Protein AF-A0ABD5LU68-F1 (afdb_monomer_lite)

Radius of gyration: 15.81 Å; chains: 1; bounding box: 40×28×43 Å

Secondary structure (DSSP, 8-state):
-----SSSSS-EEEEEEEE-S---S--EE-B--PBPTTS-TTEEEP---TTTTTTEEEEEEESSS--TTSB--BSPPTTT-EEP-SSB-STTSSEEEEEEEEEEEE-SSSPPPTT--SPPP-

Organism: Proteus mirabilis (NCBI:txid584)

InterPro domains:
  IPR036937 Fimbrial-type adhesion domain superfamily [G3DSA:2.60.40.1090] (1-115)

Foldseek 3Di:
D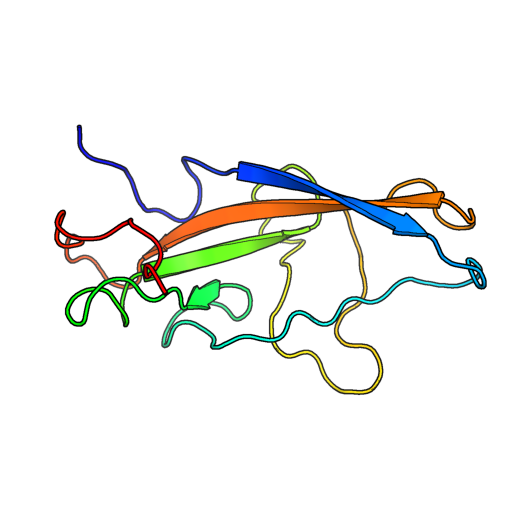DDDQALAPPKDKDKAKAFDPPLDDFAFDAAEADAQPPDPQQWHQADDDPQCSNWKTKFKFWADHSDPVGGPGHDADPPGRGTRPHQWPPRSDRIIITMMMIGIHTDDDDDDDPPDPDHDDD

Structure (mmCIF, N/CA/C/O backbone):
data_AF-A0ABD5LU68-F1
#
_entry.id   AF-A0ABD5LU68-F1
#
loop_
_atom_site.group_PDB
_atom_site.id
_atom_site.type_symbol
_atom_site.label_atom_id
_atom_site.label_alt_id
_atom_site.label_comp_id
_atom_site.label_asym_id
_atom_site.label_entity_id
_atom_site.label_seq_id
_atom_site.pdbx_PDB_ins_code
_atom_site.Cartn_x
_atom_site.Cartn_y
_atom_site.Cartn_z
_atom_site.occupancy
_atom_site.B_iso_or_equiv
_atom_site.auth_seq_id
_atom_site.auth_comp_id
_atom_site.auth_asym_id
_atom_site.auth_atom_id
_atom_site.pdbx_PDB_model_num
ATOM 1 N N . MET A 1 1 ? 21.129 10.012 -11.861 1.00 45.31 1 MET A N 1
ATOM 2 C CA . MET A 1 1 ? 20.674 9.236 -10.687 1.00 45.31 1 MET A CA 1
ATOM 3 C C . MET A 1 1 ? 19.737 8.156 -11.188 1.00 45.31 1 MET A C 1
ATOM 5 O O . MET A 1 1 ? 18.755 8.496 -11.832 1.00 45.31 1 MET A O 1
ATOM 9 N N . THR A 1 2 ? 20.059 6.887 -10.954 1.00 53.97 2 THR A N 1
ATOM 10 C CA . THR A 1 2 ? 19.177 5.762 -11.293 1.00 53.97 2 THR A CA 1
ATOM 11 C C . THR A 1 2 ? 18.310 5.473 -10.075 1.00 53.97 2 THR A C 1
ATOM 13 O O . THR A 1 2 ? 18.837 5.108 -9.027 1.00 53.97 2 THR A O 1
ATOM 16 N N . TYR A 1 3 ? 16.999 5.687 -10.180 1.00 64.38 3 TYR A N 1
ATOM 17 C CA . TYR A 1 3 ? 16.066 5.317 -9.117 1.00 64.38 3 TYR A CA 1
ATOM 18 C C . TYR A 1 3 ? 15.827 3.809 -9.178 1.00 64.38 3 TYR A C 1
ATOM 20 O O . TYR A 1 3 ? 15.400 3.286 -10.207 1.00 64.38 3 TYR A O 1
ATOM 28 N N . LYS A 1 4 ? 16.122 3.100 -8.086 1.00 74.56 4 LYS A N 1
ATOM 29 C CA . LYS A 1 4 ? 15.813 1.674 -7.976 1.00 74.56 4 LYS A CA 1
ATOM 30 C C . LYS A 1 4 ? 14.309 1.532 -7.728 1.00 74.56 4 LYS A C 1
ATOM 32 O O . LYS A 1 4 ? 13.790 2.075 -6.761 1.00 74.56 4 LYS A O 1
ATOM 37 N N . VAL A 1 5 ? 13.612 0.836 -8.623 1.00 82.12 5 VAL A N 1
ATOM 38 C CA . VAL A 1 5 ? 12.182 0.524 -8.488 1.00 82.12 5 VAL A CA 1
ATOM 39 C C . VAL A 1 5 ? 12.072 -0.980 -8.291 1.00 82.12 5 VAL A C 1
ATOM 41 O O . VAL A 1 5 ? 12.088 -1.739 -9.256 1.00 82.12 5 VAL A O 1
ATOM 44 N N . ASP A 1 6 ? 12.064 -1.406 -7.031 1.00 81.88 6 ASP A N 1
ATOM 45 C CA . ASP A 1 6 ? 12.122 -2.815 -6.620 1.00 81.88 6 ASP A CA 1
ATOM 46 C C . ASP A 1 6 ? 11.014 -3.213 -5.637 1.00 81.88 6 ASP A C 1
ATOM 48 O O . ASP A 1 6 ? 10.992 -4.346 -5.168 1.00 81.88 6 ASP A O 1
ATOM 52 N N . GLY A 1 7 ? 10.099 -2.295 -5.311 1.00 82.12 7 GLY A N 1
ATOM 53 C CA . GLY A 1 7 ? 9.052 -2.544 -4.326 1.00 82.12 7 GLY A CA 1
ATOM 54 C C . GLY A 1 7 ? 9.538 -2.557 -2.874 1.00 82.12 7 GLY A C 1
ATOM 55 O O . GLY A 1 7 ? 8.753 -2.916 -2.002 1.00 82.12 7 GLY A O 1
ATOM 56 N N . GLN A 1 8 ? 10.789 -2.170 -2.595 1.00 83.31 8 GLN A N 1
ATOM 57 C CA . GLN A 1 8 ? 11.348 -2.140 -1.236 1.00 83.31 8 GLN A CA 1
ATOM 58 C C . GLN A 1 8 ? 11.976 -0.790 -0.875 1.00 83.31 8 GLN A C 1
ATOM 60 O O . GLN A 1 8 ? 11.862 -0.325 0.258 1.00 83.31 8 GLN A O 1
ATOM 65 N N . THR A 1 9 ? 12.634 -0.142 -1.833 1.00 86.94 9 THR A N 1
ATOM 66 C CA . THR A 1 9 ? 13.370 1.109 -1.617 1.00 86.94 9 THR A CA 1
ATOM 67 C C . THR A 1 9 ? 12.545 2.343 -1.983 1.00 86.94 9 THR A C 1
ATOM 69 O O . THR A 1 9 ? 11.600 2.273 -2.762 1.00 86.94 9 THR A O 1
ATOM 72 N N . SER A 1 10 ? 12.893 3.498 -1.401 1.00 89.75 10 SER A N 1
ATOM 73 C CA . SER A 1 10 ? 12.186 4.774 -1.627 1.00 89.75 10 SER A CA 1
ATOM 74 C C . SER A 1 10 ? 10.716 4.772 -1.184 1.00 89.75 10 SER A C 1
ATOM 76 O O . SER A 1 10 ? 9.878 5.461 -1.766 1.00 89.75 10 SER A O 1
ATOM 78 N N . ALA A 1 11 ? 10.410 4.011 -0.133 1.00 94.19 11 ALA A N 1
ATOM 79 C CA . ALA A 1 11 ? 9.095 3.998 0.483 1.00 94.19 11 ALA A CA 1
ATOM 80 C C . ALA A 1 11 ? 8.755 5.353 1.131 1.00 94.19 11 ALA A C 1
ATOM 82 O O . ALA A 1 11 ? 9.603 6.003 1.745 1.00 94.19 11 ALA A O 1
ATOM 83 N N . ILE A 1 12 ? 7.494 5.763 1.012 1.00 96.19 12 ILE A N 1
ATOM 84 C CA . ILE A 1 12 ? 6.936 6.963 1.634 1.00 96.19 12 ILE A CA 1
ATOM 85 C C . ILE A 1 12 ? 5.782 6.545 2.535 1.00 96.19 12 ILE A C 1
ATOM 87 O O . ILE A 1 12 ? 4.834 5.899 2.090 1.00 96.19 12 ILE A O 1
ATOM 91 N N . THR A 1 13 ? 5.836 6.986 3.787 1.00 97.56 13 THR A N 1
ATOM 92 C CA . THR A 1 13 ? 4.779 6.760 4.774 1.00 97.56 13 THR A CA 1
ATOM 93 C C . THR A 1 13 ? 3.873 7.984 4.879 1.00 97.56 13 THR A C 1
ATOM 95 O O . THR A 1 13 ? 4.333 9.130 4.856 1.00 97.56 13 THR A O 1
ATOM 98 N N . LYS A 1 14 ? 2.562 7.749 4.969 1.00 97.38 14 LYS A N 1
ATOM 99 C CA . LYS A 1 14 ? 1.533 8.775 5.132 1.00 97.38 14 LYS A CA 1
ATOM 100 C C . LYS A 1 14 ? 0.599 8.416 6.272 1.00 97.38 14 LYS A C 1
ATOM 102 O O . LYS A 1 14 ? 0.106 7.298 6.365 1.00 97.38 14 LYS A O 1
ATOM 107 N N . ASN A 1 15 ? 0.322 9.425 7.082 1.00 96.56 15 ASN A N 1
ATOM 108 C CA . ASN A 1 15 ? -0.577 9.348 8.213 1.00 96.56 15 ASN A CA 1
ATOM 109 C C . ASN A 1 15 ? -1.901 10.025 7.856 1.00 96.56 15 ASN A C 1
ATOM 111 O O . ASN A 1 15 ? -1.928 11.221 7.567 1.00 96.56 15 ASN A O 1
ATOM 115 N N . ILE A 1 16 ? -2.988 9.263 7.878 1.00 94.94 16 ILE A N 1
ATOM 116 C CA . ILE A 1 16 ? -4.331 9.720 7.527 1.00 94.94 16 ILE A CA 1
ATOM 117 C C . ILE A 1 16 ? -5.118 9.900 8.830 1.00 94.94 16 ILE A C 1
ATOM 119 O O . ILE A 1 16 ? -5.382 8.906 9.510 1.00 94.94 16 ILE A O 1
ATOM 123 N N . PRO A 1 17 ? -5.473 11.134 9.227 1.00 94.06 17 PRO A N 1
ATOM 124 C CA . PRO A 1 17 ? -6.303 11.348 10.404 1.00 94.06 17 PRO A CA 1
ATOM 125 C C . PRO A 1 17 ? -7.722 10.833 10.144 1.00 94.06 17 PRO A C 1
ATOM 127 O O . PRO A 1 17 ? -8.317 11.130 9.108 1.00 94.06 17 PRO A O 1
ATOM 130 N N . ILE A 1 18 ? -8.260 10.072 11.093 1.00 91.50 18 ILE A N 1
ATOM 131 C CA . ILE A 1 18 ? -9.598 9.488 11.039 1.00 91.50 18 ILE A CA 1
ATOM 132 C C . ILE A 1 18 ? -10.406 10.010 12.224 1.00 91.50 18 ILE A C 1
ATOM 134 O O . ILE A 1 18 ? -9.978 9.897 13.372 1.00 91.50 18 ILE A O 1
ATOM 138 N N . THR A 1 19 ? -11.597 10.533 11.939 1.00 91.31 19 THR A N 1
ATOM 139 C CA . THR A 1 19 ? -12.576 10.902 12.965 1.00 91.31 19 THR A CA 1
ATOM 140 C C . THR A 1 19 ? -13.824 10.052 12.779 1.00 91.31 19 THR A C 1
ATOM 142 O O . THR A 1 19 ? -14.440 10.085 11.711 1.00 91.31 19 THR A O 1
ATOM 145 N N . CYS A 1 20 ? -14.212 9.299 13.806 1.00 83.94 20 CYS A N 1
ATOM 146 C CA . CYS A 1 20 ? -15.351 8.385 13.756 1.00 83.94 20 CYS A CA 1
ATOM 147 C C . CYS A 1 20 ? -16.286 8.607 14.947 1.00 83.94 20 CYS A C 1
ATOM 149 O O . CYS A 1 20 ? -15.901 8.421 16.095 1.00 83.94 20 CYS A O 1
ATOM 151 N N . THR A 1 21 ? -17.554 8.925 14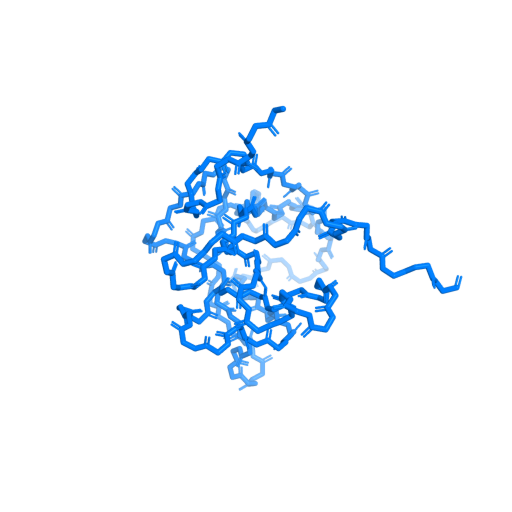.676 1.00 84.62 21 THR A N 1
ATOM 152 C CA . THR A 1 21 ? -18.604 9.007 15.710 1.00 84.62 21 THR A CA 1
ATOM 153 C C . THR A 1 21 ? -18.941 7.638 16.306 1.00 84.62 21 THR A C 1
ATOM 155 O O . THR A 1 21 ? -19.277 7.535 17.483 1.00 84.62 21 THR A O 1
ATOM 158 N N . TYR A 1 22 ? -18.798 6.577 15.509 1.00 82.44 22 TYR A N 1
ATOM 159 C CA . TYR A 1 22 ? -18.939 5.185 15.929 1.00 82.44 22 TYR A CA 1
ATOM 160 C C . TYR A 1 22 ? -17.571 4.505 15.919 1.00 82.44 22 TYR A C 1
ATOM 162 O O . TYR A 1 22 ? -17.168 3.892 14.937 1.00 82.44 22 TYR A O 1
ATOM 170 N N . PHE A 1 23 ? -16.848 4.635 17.026 1.00 81.75 23 PHE A N 1
ATOM 171 C CA . PHE A 1 23 ? -15.477 4.136 17.179 1.00 81.75 23 PHE A CA 1
ATOM 172 C C . PHE A 1 23 ? -15.384 2.722 17.775 1.00 81.75 23 PHE A C 1
ATOM 174 O O . PHE A 1 23 ? -14.292 2.206 17.999 1.00 81.75 23 PHE A O 1
ATOM 181 N N . LYS A 1 24 ? -16.522 2.077 18.061 1.00 81.69 24 LYS A N 1
ATOM 182 C CA . LYS A 1 24 ? -16.563 0.709 18.595 1.00 81.69 24 LYS A CA 1
ATOM 183 C C . LYS A 1 24 ? -16.564 -0.316 17.457 1.00 81.69 24 LYS A C 1
ATOM 185 O O . LYS A 1 24 ? -17.399 -0.235 16.561 1.00 81.69 24 LYS A O 1
ATOM 190 N N . GLY A 1 25 ? -15.686 -1.315 17.546 1.00 84.25 25 GLY A N 1
ATOM 191 C CA . GLY A 1 25 ? -15.582 -2.426 16.593 1.00 84.25 25 GLY A CA 1
ATOM 192 C C . GLY A 1 25 ? -14.229 -2.489 15.881 1.00 84.25 25 GLY A C 1
ATOM 193 O O . GLY A 1 25 ? -13.323 -1.711 16.171 1.00 84.25 25 GLY A O 1
ATOM 194 N N . SER A 1 26 ? -14.091 -3.443 14.958 1.00 86.69 26 SER A N 1
ATOM 195 C CA . SER A 1 26 ? -12.881 -3.601 14.144 1.00 86.69 26 SER A CA 1
ATOM 196 C C . SER A 1 26 ? -12.961 -2.729 12.888 1.00 86.69 26 SER A C 1
ATOM 198 O O . SER A 1 26 ? -13.957 -2.828 12.164 1.00 86.69 26 SER A O 1
ATOM 200 N N . PRO A 1 27 ? -11.943 -1.903 12.597 1.00 89.12 27 PRO A N 1
ATOM 201 C CA . PRO A 1 27 ? -11.932 -1.077 11.400 1.00 89.12 27 PRO A CA 1
ATOM 202 C C . PRO A 1 27 ? -11.595 -1.895 10.143 1.00 89.12 27 PRO A C 1
ATOM 204 O O . PRO A 1 27 ? -10.803 -2.840 10.169 1.00 89.12 27 PRO A O 1
ATOM 207 N N . TYR A 1 28 ? -12.205 -1.504 9.025 1.00 92.44 28 TYR A N 1
ATOM 208 C CA . TYR A 1 28 ? -11.973 -2.062 7.694 1.00 92.44 28 TYR A CA 1
ATOM 209 C C . TYR A 1 28 ? -11.703 -0.919 6.717 1.00 92.44 28 TYR A C 1
ATOM 211 O O . TYR A 1 28 ? -12.202 0.192 6.902 1.00 92.44 28 TYR A O 1
ATOM 219 N N . VAL A 1 29 ? -10.933 -1.194 5.670 1.00 92.69 29 VAL A N 1
ATOM 220 C CA . VAL A 1 29 ? -10.583 -0.230 4.629 1.00 92.69 29 VAL A CA 1
ATOM 221 C C . VAL A 1 29 ? -10.854 -0.814 3.248 1.00 92.69 29 VAL A C 1
ATOM 223 O O . VAL A 1 29 ? -10.526 -1.964 2.943 1.00 92.69 29 VAL A O 1
ATOM 226 N N . LYS A 1 30 ? -11.440 0.011 2.379 1.00 94.06 30 LYS A N 1
ATOM 227 C CA . LYS A 1 30 ? -11.577 -0.275 0.954 1.00 94.06 30 LYS A CA 1
ATOM 228 C C . LYS A 1 30 ? -10.799 0.765 0.162 1.00 94.06 30 LYS A C 1
ATOM 230 O O . LYS A 1 30 ? -11.216 1.916 0.064 1.00 94.06 30 LYS A O 1
ATOM 235 N N . VAL A 1 31 ? -9.696 0.339 -0.442 1.00 93.00 31 VAL A N 1
ATOM 236 C CA . VAL A 1 31 ? -8.962 1.147 -1.418 1.00 93.00 31 VAL A CA 1
ATOM 237 C C . VAL A 1 31 ? -9.484 0.801 -2.805 1.00 93.00 31 VAL A C 1
ATOM 239 O O . VAL A 1 31 ? -9.443 -0.359 -3.210 1.00 93.00 31 VAL A O 1
ATOM 242 N N . SER A 1 32 ? -10.013 1.794 -3.516 1.00 91.69 32 SER A N 1
ATOM 243 C CA . SER A 1 32 ? -10.505 1.618 -4.886 1.00 91.69 32 SER A CA 1
ATOM 244 C C . SER A 1 32 ? -9.449 2.101 -5.870 1.00 91.69 32 SER A C 1
ATOM 246 O O . SER A 1 32 ? -8.909 3.193 -5.703 1.00 91.69 32 SER A O 1
ATOM 248 N N . GLY A 1 33 ? -9.157 1.305 -6.894 1.00 90.50 33 GLY A N 1
ATOM 249 C CA . GLY A 1 33 ? -8.167 1.665 -7.901 1.00 90.50 33 GLY A CA 1
ATOM 250 C C . GLY A 1 33 ? -7.931 0.553 -8.912 1.00 90.50 33 GLY A C 1
ATOM 251 O O . GLY A 1 33 ? -8.386 -0.577 -8.739 1.00 90.50 33 GLY A O 1
ATOM 252 N N . ILE A 1 34 ? -7.212 0.869 -9.984 1.00 92.06 34 ILE A N 1
ATOM 253 C CA . ILE A 1 34 ? -6.846 -0.123 -10.995 1.00 92.06 34 ILE A CA 1
ATOM 254 C C . ILE A 1 34 ? -5.599 -0.854 -10.501 1.00 92.06 34 ILE A C 1
ATOM 256 O O . ILE A 1 34 ? -4.579 -0.221 -10.241 1.00 92.06 34 ILE A O 1
ATOM 260 N N . GLN A 1 35 ? -5.663 -2.177 -10.369 1.00 94.06 35 GLN A N 1
ATOM 261 C CA . GLN A 1 35 ? -4.483 -2.981 -10.056 1.00 94.06 35 GLN A CA 1
ATOM 262 C C . GLN A 1 35 ? -3.516 -2.981 -11.248 1.00 94.06 35 GLN A C 1
ATOM 264 O O . GLN A 1 35 ? -3.941 -3.061 -12.405 1.00 94.06 35 GLN A O 1
ATOM 269 N N . LEU A 1 36 ? -2.212 -2.911 -10.981 1.00 93.25 36 LEU A N 1
ATOM 270 C CA . LEU A 1 36 ? -1.203 -3.109 -12.017 1.00 93.25 36 LEU A CA 1
ATOM 271 C C . LEU A 1 36 ? -1.241 -4.564 -12.507 1.00 93.25 36 LEU A C 1
ATOM 273 O O . LEU A 1 36 ? -1.075 -5.501 -11.728 1.00 93.25 36 LEU A O 1
ATOM 277 N N . ALA A 1 37 ? -1.462 -4.758 -13.807 1.00 90.38 37 ALA A N 1
ATOM 278 C CA . ALA A 1 37 ? -1.542 -6.090 -14.395 1.00 90.38 37 ALA A CA 1
ATOM 279 C C . ALA A 1 37 ? -0.240 -6.881 -14.163 1.00 90.38 37 ALA A C 1
ATOM 281 O O . ALA A 1 37 ? 0.857 -6.369 -14.386 1.00 90.38 37 ALA A O 1
ATOM 282 N N . GLY A 1 38 ? -0.369 -8.133 -13.713 1.00 90.88 38 GLY A N 1
ATOM 283 C CA . GLY A 1 38 ? 0.770 -9.008 -13.411 1.00 90.88 38 GLY A CA 1
ATOM 284 C C . GLY A 1 38 ? 1.500 -8.703 -12.096 1.00 90.88 38 GLY A C 1
ATOM 285 O O . GLY A 1 38 ? 2.513 -9.337 -11.817 1.00 90.88 38 GLY A O 1
ATOM 286 N N . ALA A 1 39 ? 1.008 -7.758 -11.291 1.00 94.31 39 ALA A N 1
ATOM 287 C CA . ALA A 1 39 ? 1.528 -7.461 -9.959 1.00 94.31 39 ALA A CA 1
ATOM 288 C C . ALA A 1 39 ? 0.615 -8.034 -8.853 1.00 94.31 39 ALA A C 1
ATOM 290 O O . ALA A 1 39 ? -0.550 -8.347 -9.127 1.00 94.31 39 ALA A O 1
ATOM 291 N N . PRO A 1 40 ? 1.100 -8.134 -7.600 1.00 96.00 40 PRO A N 1
ATOM 292 C CA . PRO A 1 40 ? 0.259 -8.434 -6.443 1.00 96.00 40 PRO A CA 1
ATOM 293 C C . PRO A 1 40 ? -0.939 -7.478 -6.295 1.00 96.00 40 PRO A C 1
ATOM 295 O O . PRO A 1 40 ? -0.951 -6.363 -6.821 1.00 96.00 40 PRO A O 1
ATOM 298 N N . ASP A 1 41 ? -1.963 -7.908 -5.560 1.00 96.06 41 ASP A N 1
ATOM 299 C CA . ASP A 1 41 ? -3.249 -7.199 -5.452 1.00 96.06 41 ASP A CA 1
ATOM 300 C C . ASP A 1 41 ? -3.229 -5.920 -4.595 1.00 96.06 41 ASP A C 1
ATOM 302 O O . ASP A 1 41 ? -4.234 -5.215 -4.501 1.00 96.06 41 ASP A O 1
ATOM 306 N N . ASN A 1 42 ? -2.083 -5.580 -4.008 1.00 97.44 42 ASN A N 1
ATOM 307 C CA . ASN A 1 42 ? -1.823 -4.320 -3.315 1.00 97.44 42 ASN A CA 1
ATOM 308 C C . ASN A 1 42 ? -1.039 -3.311 -4.167 1.00 97.44 42 ASN A C 1
ATOM 310 O O . ASN A 1 42 ? -0.609 -2.280 -3.648 1.00 97.44 42 ASN A O 1
ATOM 314 N N . VAL A 1 43 ? -0.823 -3.597 -5.455 1.00 96.81 43 VAL A N 1
ATOM 315 C CA . VAL A 1 43 ? -0.096 -2.703 -6.359 1.00 96.81 43 VAL A CA 1
ATOM 316 C C . VAL A 1 43 ? -1.067 -1.883 -7.198 1.00 96.81 43 VAL A C 1
ATOM 318 O O . VAL A 1 43 ? -1.704 -2.380 -8.130 1.00 96.81 43 VAL A O 1
ATOM 321 N N . LEU A 1 44 ? -1.152 -0.593 -6.880 1.00 94.88 44 LEU A N 1
ATOM 322 C CA . LEU A 1 44 ? -1.944 0.383 -7.615 1.00 94.88 44 LEU A CA 1
ATOM 323 C C . LEU A 1 44 ? -1.225 0.760 -8.908 1.00 94.88 44 LEU A C 1
ATOM 325 O O . LEU A 1 44 ? -0.098 1.259 -8.878 1.00 94.88 44 LEU A O 1
ATOM 329 N N . LYS A 1 45 ? -1.893 0.568 -10.047 1.00 91.50 45 LYS A N 1
ATOM 330 C CA . LYS A 1 45 ? -1.456 1.125 -11.324 1.00 91.50 45 LYS A CA 1
ATOM 331 C C . LYS A 1 45 ? -1.504 2.642 -11.222 1.00 91.50 45 LYS A C 1
ATOM 333 O O . LYS A 1 45 ? -2.566 3.220 -10.995 1.00 91.50 45 LYS A O 1
ATOM 338 N N . VAL A 1 46 ? -0.363 3.279 -11.436 1.00 85.62 46 VAL A N 1
ATOM 339 C CA . VAL A 1 46 ? -0.302 4.728 -11.603 1.00 85.62 46 VAL A CA 1
ATOM 340 C C . VAL A 1 46 ? -0.116 5.032 -13.077 1.00 85.62 46 VAL A C 1
ATOM 342 O O . VAL A 1 46 ? 0.559 4.295 -13.799 1.00 85.62 46 VAL A O 1
ATOM 345 N N . SER A 1 47 ? -0.743 6.104 -13.548 1.00 68.31 47 SER A N 1
ATOM 346 C CA . SER A 1 47 ? -0.490 6.615 -14.888 1.00 68.31 47 SER A CA 1
ATOM 347 C C . SER A 1 47 ? 0.923 7.194 -14.927 1.00 68.31 47 SER A C 1
ATOM 349 O O . SER A 1 47 ? 1.128 8.387 -14.716 1.00 68.31 47 SER A O 1
ATOM 351 N N . ALA A 1 48 ? 1.909 6.335 -15.161 1.00 58.50 48 ALA A N 1
ATOM 352 C CA . ALA A 1 48 ? 3.065 6.757 -15.925 1.00 58.50 48 ALA A CA 1
ATOM 353 C C . ALA A 1 48 ? 2.637 6.890 -17.398 1.00 58.50 48 ALA A C 1
ATOM 355 O O . ALA A 1 48 ? 1.521 6.504 -17.751 1.00 58.50 48 ALA A O 1
ATOM 356 N N . ASP A 1 49 ? 3.476 7.477 -18.242 1.00 62.03 49 ASP A N 1
ATOM 357 C CA . ASP A 1 49 ? 3.241 7.617 -19.683 1.00 62.03 49 ASP A CA 1
ATOM 358 C C . ASP A 1 49 ? 2.717 6.345 -20.377 1.00 62.03 49 ASP A C 1
ATOM 360 O O . ASP A 1 49 ? 2.689 5.243 -19.822 1.00 62.03 49 ASP A O 1
ATOM 364 N N . SER A 1 50 ? 2.330 6.464 -21.646 1.00 60.50 50 SER A N 1
ATOM 365 C CA . SER A 1 50 ? 1.869 5.319 -22.440 1.00 60.50 50 SER A CA 1
ATOM 366 C C . SER A 1 50 ? 2.857 4.133 -22.453 1.00 60.50 50 SER A C 1
ATOM 368 O O . SER A 1 50 ? 2.416 2.993 -22.588 1.00 60.50 50 SER A O 1
ATOM 370 N N . VAL A 1 51 ? 4.156 4.365 -22.229 1.00 64.31 51 VAL A N 1
ATOM 371 C CA . VAL A 1 51 ? 5.251 3.376 -22.280 1.00 64.31 51 VAL A CA 1
ATOM 372 C C . VAL A 1 51 ? 5.432 2.610 -20.955 1.00 64.31 51 VAL A C 1
ATOM 374 O O . VAL A 1 51 ? 5.824 1.435 -20.936 1.00 64.31 51 VAL A O 1
ATOM 377 N N . ASN A 1 52 ? 5.139 3.254 -19.832 1.00 69.94 52 ASN A N 1
ATOM 378 C CA . ASN A 1 52 ? 5.361 2.770 -18.473 1.00 69.94 52 ASN A CA 1
ATOM 379 C C . ASN A 1 52 ? 4.042 2.441 -17.753 1.00 69.94 52 ASN A C 1
ATOM 381 O O . ASN A 1 52 ? 4.065 1.727 -16.751 1.00 69.94 52 ASN A O 1
ATOM 385 N N . SER A 1 53 ? 2.888 2.890 -18.268 1.00 68.69 53 SER A N 1
ATOM 386 C CA . SER A 1 53 ? 1.560 2.736 -17.642 1.00 68.69 53 SER A CA 1
ATOM 387 C C . SER A 1 53 ? 1.168 1.292 -17.306 1.00 68.69 53 SER A C 1
ATOM 389 O O . SER A 1 53 ? 0.335 1.066 -16.433 1.00 68.69 53 SER A O 1
ATOM 391 N N . ASN A 1 54 ? 1.752 0.296 -17.975 1.00 82.94 54 ASN A N 1
ATOM 392 C CA . ASN A 1 54 ? 1.493 -1.125 -17.713 1.00 82.94 54 ASN A CA 1
ATOM 393 C C . ASN A 1 54 ? 2.617 -1.826 -16.942 1.00 82.94 54 ASN A C 1
ATOM 395 O O . ASN A 1 54 ? 2.532 -3.027 -16.704 1.00 82.94 54 ASN A O 1
ATOM 399 N N . ARG A 1 55 ? 3.668 -1.091 -16.567 1.00 87.06 55 ARG A N 1
ATOM 400 C CA . ARG A 1 55 ? 4.857 -1.634 -15.902 1.00 87.06 55 ARG A CA 1
ATOM 401 C C . ARG A 1 55 ? 5.203 -0.939 -14.598 1.00 87.06 55 ARG A C 1
ATOM 403 O O . ARG A 1 55 ? 6.047 -1.455 -13.882 1.00 87.06 55 ARG A O 1
ATOM 410 N N . PHE A 1 56 ? 4.574 0.189 -14.283 1.00 88.75 56 PHE A N 1
ATOM 411 C CA . PHE A 1 56 ? 4.854 0.973 -13.087 1.00 88.75 56 PHE A CA 1
ATOM 412 C C . PHE A 1 56 ? 3.616 1.136 -12.201 1.00 88.75 56 PHE A C 1
ATOM 414 O O . PHE A 1 56 ? 2.498 1.341 -12.677 1.00 88.75 56 PHE A O 1
ATOM 421 N N . GLY A 1 57 ? 3.830 1.049 -10.893 1.00 92.06 57 GLY A N 1
ATOM 422 C CA . GLY A 1 57 ? 2.788 1.165 -9.886 1.00 92.06 57 GLY A CA 1
ATOM 423 C C . GLY A 1 57 ? 3.338 1.541 -8.517 1.00 92.06 57 GLY A C 1
ATOM 424 O O . GLY A 1 57 ? 4.541 1.723 -8.329 1.00 92.06 57 GLY A O 1
ATOM 425 N N . LEU A 1 58 ? 2.434 1.630 -7.549 1.00 94.56 58 LEU A N 1
ATOM 426 C CA . LEU A 1 58 ? 2.752 1.804 -6.136 1.00 94.56 58 LEU A CA 1
ATOM 427 C C . LEU A 1 58 ? 2.261 0.580 -5.370 1.00 94.56 58 LEU A C 1
ATOM 429 O O . LEU A 1 58 ? 1.060 0.320 -5.348 1.00 94.56 58 LEU A O 1
ATOM 433 N N . ALA A 1 59 ? 3.173 -0.159 -4.742 1.00 97.31 59 ALA A N 1
ATOM 434 C CA . ALA A 1 59 ? 2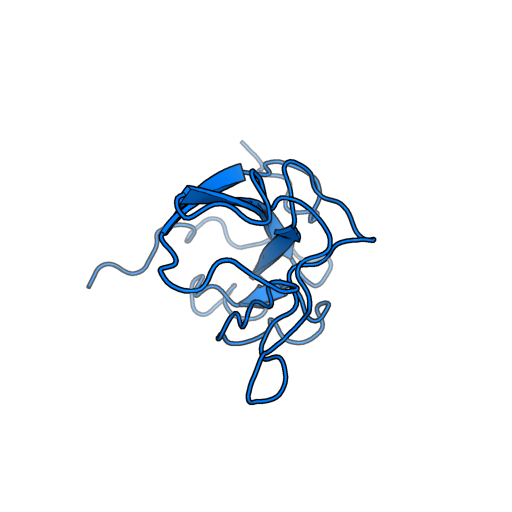.801 -1.187 -3.778 1.00 97.31 59 ALA A CA 1
ATOM 435 C C . ALA A 1 59 ? 2.433 -0.516 -2.450 1.00 97.31 59 ALA A C 1
ATOM 437 O O . ALA A 1 59 ? 3.167 0.348 -1.962 1.00 97.31 59 ALA A O 1
ATOM 438 N N . LEU A 1 60 ? 1.280 -0.885 -1.895 1.00 98.19 60 LEU A N 1
ATOM 439 C CA . LEU A 1 60 ? 0.703 -0.262 -0.708 1.00 98.19 60 LEU A CA 1
ATOM 440 C C . LEU A 1 60 ? 0.705 -1.233 0.480 1.00 98.19 60 LEU A C 1
ATOM 442 O O . LEU A 1 60 ? 0.353 -2.408 0.341 1.00 98.19 60 LEU A O 1
ATOM 446 N N . TYR A 1 61 ? 1.046 -0.725 1.660 1.00 98.31 61 TYR A N 1
ATOM 447 C CA . TYR A 1 61 ? 1.166 -1.484 2.905 1.00 98.31 61 TYR A CA 1
ATOM 448 C C . TYR A 1 61 ? 0.498 -0.755 4.067 1.00 98.31 61 TYR A C 1
ATOM 450 O O . TYR A 1 61 ? 0.414 0.475 4.081 1.00 98.31 61 TYR A O 1
ATOM 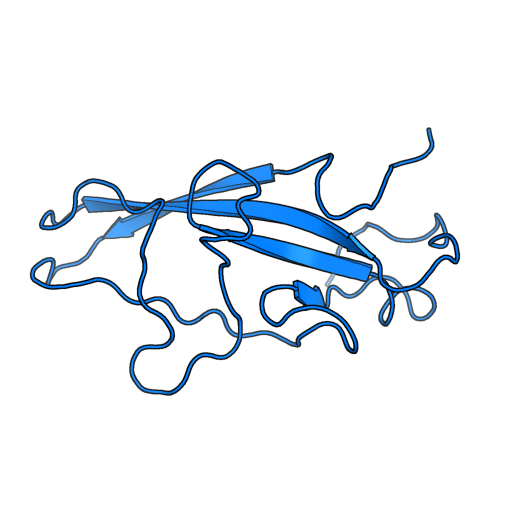458 N N . GLN A 1 62 ? 0.019 -1.522 5.044 1.00 98.00 62 GLN A N 1
ATOM 459 C CA . GLN A 1 62 ? -0.531 -0.996 6.289 1.00 98.00 62 GLN A CA 1
ATOM 460 C C . GLN A 1 62 ? 0.593 -0.795 7.316 1.00 98.00 62 GLN A C 1
ATOM 462 O O . GLN A 1 62 ? 1.380 -1.705 7.576 1.00 98.00 62 GLN A O 1
ATOM 467 N N . GLY A 1 63 ? 0.638 0.373 7.956 1.00 97.25 63 GLY A N 1
ATOM 468 C CA . GLY A 1 63 ? 1.681 0.742 8.914 1.00 97.25 63 GLY A CA 1
ATOM 469 C C . GLY A 1 63 ? 2.829 1.532 8.290 1.00 97.25 63 GLY A C 1
ATOM 470 O O . GLY A 1 63 ? 2.670 2.141 7.240 1.00 97.25 63 GLY A O 1
ATOM 471 N N . GLU A 1 64 ? 3.961 1.565 8.995 1.00 96.88 64 GLU A N 1
ATOM 472 C CA . GLU A 1 64 ? 5.089 2.478 8.735 1.00 96.88 64 GLU A CA 1
ATOM 473 C C . GLU A 1 64 ? 6.222 1.865 7.898 1.00 96.88 64 GLU A C 1
ATOM 475 O O . GLU A 1 64 ? 7.276 2.481 7.733 1.00 96.88 64 GLU A O 1
ATOM 480 N N . SER A 1 65 ? 6.030 0.650 7.383 1.00 96.62 65 SER A N 1
ATOM 481 C CA . SER A 1 65 ? 7.057 -0.113 6.676 1.00 96.62 65 SER A CA 1
ATOM 482 C C . SER A 1 65 ? 6.498 -0.823 5.446 1.00 96.62 65 SER A C 1
ATOM 484 O O . SER A 1 65 ? 5.308 -1.124 5.366 1.00 96.62 65 SER A O 1
ATOM 486 N N . VAL A 1 66 ? 7.391 -1.178 4.522 1.00 97.31 66 VAL A N 1
ATOM 487 C CA . VAL A 1 66 ? 7.125 -2.217 3.518 1.00 97.31 66 VAL A CA 1
ATOM 488 C C . VAL A 1 66 ? 7.036 -3.553 4.261 1.00 97.31 66 VAL A C 1
ATOM 490 O O . VAL A 1 66 ? 8.032 -4.021 4.805 1.00 97.31 66 VAL A O 1
ATOM 493 N N . ASP A 1 67 ? 5.833 -4.118 4.373 1.00 97.12 67 ASP A N 1
ATOM 494 C CA . ASP A 1 67 ? 5.559 -5.343 5.136 1.00 97.12 67 ASP A CA 1
ATOM 495 C C . ASP A 1 67 ? 4.617 -6.253 4.348 1.00 97.12 67 ASP A C 1
ATOM 497 O O . ASP A 1 67 ? 3.401 -6.063 4.343 1.00 97.12 67 ASP A O 1
ATOM 501 N N . GLU A 1 68 ? 5.185 -7.261 3.694 1.00 95.38 68 GLU A N 1
ATOM 502 C CA . GLU A 1 68 ? 4.456 -8.207 2.844 1.00 95.38 68 GLU A CA 1
ATOM 503 C C . GLU A 1 68 ? 3.379 -9.007 3.593 1.00 95.38 68 GLU A C 1
ATOM 505 O O . GLU A 1 68 ? 2.445 -9.500 2.964 1.00 95.38 68 GLU A O 1
ATOM 510 N N . ASN A 1 69 ? 3.442 -9.084 4.928 1.00 96.75 69 ASN A N 1
ATOM 511 C CA . ASN A 1 69 ? 2.402 -9.725 5.737 1.00 96.75 69 ASN A CA 1
ATOM 512 C C . ASN A 1 69 ? 1.191 -8.815 5.978 1.00 96.75 69 ASN A C 1
ATOM 514 O O . ASN A 1 69 ? 0.128 -9.291 6.373 1.00 96.75 69 ASN A O 1
ATOM 518 N N . ASN A 1 70 ? 1.337 -7.506 5.752 1.00 97.19 70 ASN A N 1
ATOM 519 C CA . ASN A 1 70 ? 0.294 -6.505 5.963 1.00 97.19 70 ASN A CA 1
ATOM 520 C C . ASN A 1 70 ? 0.078 -5.631 4.710 1.00 97.19 70 ASN A C 1
ATOM 522 O O . ASN A 1 70 ? 0.197 -4.401 4.777 1.00 97.19 70 ASN A O 1
ATOM 526 N N . PRO A 1 71 ? -0.264 -6.227 3.550 1.00 97.56 71 PRO A N 1
ATOM 527 C CA . PRO A 1 71 ? -0.556 -5.467 2.344 1.00 97.56 71 PRO A CA 1
ATOM 528 C C . PRO A 1 71 ? -1.842 -4.641 2.500 1.00 97.56 71 PRO A C 1
ATOM 530 O O . PRO A 1 71 ? -2.834 -5.076 3.098 1.00 97.56 71 PRO A O 1
ATOM 533 N N . LEU A 1 72 ? -1.864 -3.453 1.896 1.00 97.69 72 LEU A N 1
ATOM 534 C CA . LEU A 1 72 ? -3.085 -2.670 1.720 1.00 97.69 72 LEU A CA 1
ATOM 535 C C . LEU A 1 72 ? -3.726 -3.044 0.377 1.00 97.69 72 LEU A C 1
ATOM 537 O O . LEU A 1 72 ? -3.483 -2.419 -0.654 1.00 97.69 72 LEU A O 1
ATOM 541 N N . ARG A 1 73 ? -4.508 -4.126 0.396 1.00 97.06 73 ARG A N 1
ATOM 542 C CA . ARG A 1 73 ? -5.078 -4.762 -0.802 1.00 97.06 73 ARG A CA 1
ATOM 543 C C . ARG A 1 73 ? -6.152 -3.890 -1.458 1.00 97.06 73 ARG A C 1
ATOM 545 O O . ARG A 1 73 ? -6.961 -3.250 -0.780 1.00 97.06 73 ARG A O 1
ATOM 552 N N . LEU A 1 74 ? -6.183 -3.900 -2.788 1.00 95.50 74 LEU A N 1
ATOM 553 C CA . LEU A 1 74 ? -7.125 -3.124 -3.591 1.00 95.50 74 LEU A CA 1
ATOM 554 C C . LEU A 1 74 ? -8.463 -3.851 -3.765 1.00 95.50 74 LEU A C 1
ATOM 556 O O . LEU A 1 74 ? -8.545 -5.077 -3.730 1.00 95.50 74 LEU A O 1
ATOM 560 N N . ASN A 1 75 ? -9.521 -3.076 -4.007 1.00 92.00 75 ASN A N 1
ATOM 561 C CA . ASN A 1 75 ? -10.822 -3.548 -4.489 1.00 92.00 75 ASN A CA 1
ATOM 562 C C . ASN A 1 75 ? -11.489 -4.626 -3.615 1.00 92.00 75 ASN A C 1
ATOM 564 O O . ASN A 1 75 ? -12.171 -5.512 -4.126 1.00 92.00 75 ASN A O 1
ATOM 568 N N . GLY A 1 76 ? -11.335 -4.529 -2.290 1.00 87.25 76 GLY A N 1
ATOM 569 C CA . GLY A 1 76 ? -12.004 -5.433 -1.352 1.00 87.25 76 GLY A CA 1
ATOM 570 C C . GLY A 1 76 ? -13.531 -5.454 -1.517 1.00 87.25 76 GLY A C 1
ATOM 571 O O . GLY A 1 76 ? -14.151 -4.465 -1.933 1.00 87.25 76 GLY A O 1
ATOM 572 N N . SER A 1 77 ? -14.141 -6.591 -1.176 1.00 86.56 77 SER A N 1
ATOM 573 C CA . SER A 1 77 ? -15.574 -6.831 -1.361 1.00 86.56 77 SER A CA 1
ATOM 574 C C . SER A 1 77 ? -16.439 -5.883 -0.530 1.00 86.56 77 SER A C 1
ATOM 576 O O . SER A 1 77 ? -16.142 -5.567 0.626 1.00 86.56 77 SER A O 1
ATOM 578 N N . ALA A 1 78 ? -17.558 -5.451 -1.112 1.00 77.56 78 ALA A N 1
ATOM 579 C CA . ALA A 1 78 ? -18.582 -4.720 -0.378 1.00 77.56 78 ALA A CA 1
ATOM 580 C C . ALA A 1 78 ? -19.180 -5.598 0.748 1.00 77.56 78 ALA A C 1
ATOM 582 O O . ALA A 1 78 ? -19.257 -6.816 0.585 1.00 77.56 78 ALA A O 1
ATOM 583 N N . PRO A 1 79 ? -19.612 -5.012 1.882 1.00 81.56 79 PRO A N 1
ATOM 584 C CA . PRO A 1 79 ? -19.666 -3.574 2.149 1.00 81.56 79 PRO A CA 1
ATOM 585 C C . PRO A 1 79 ? -18.402 -2.977 2.795 1.00 81.56 79 PRO A C 1
ATOM 587 O O . PRO A 1 79 ? -18.308 -1.758 2.871 1.00 81.56 79 PRO A O 1
ATOM 590 N N . ARG A 1 80 ? -17.441 -3.784 3.270 1.00 81.44 80 ARG A N 1
ATOM 591 C CA . ARG A 1 80 ? -16.388 -3.306 4.196 1.00 81.44 80 ARG A CA 1
ATOM 592 C C . ARG A 1 80 ? -14.978 -3.211 3.603 1.00 81.44 80 ARG A C 1
ATOM 594 O O . ARG A 1 80 ? -14.181 -2.428 4.103 1.00 81.44 80 ARG A O 1
ATOM 601 N N . GLY A 1 81 ? -14.662 -3.952 2.543 1.00 91.88 81 GLY A N 1
ATOM 602 C CA . GLY A 1 81 ? -13.280 -4.101 2.081 1.00 91.88 81 GLY A CA 1
ATOM 603 C C . GLY A 1 81 ? -12.492 -5.092 2.945 1.00 91.88 81 GLY A C 1
ATOM 604 O O . GLY A 1 81 ? -13.037 -6.117 3.353 1.00 91.88 81 GLY A O 1
ATOM 605 N N . TYR A 1 82 ? -11.221 -4.793 3.217 1.00 94.88 82 TYR A N 1
ATOM 606 C CA . TYR A 1 82 ? -10.320 -5.646 4.002 1.00 94.88 82 TYR A CA 1
ATOM 607 C C . TYR A 1 82 ? -10.150 -5.126 5.430 1.00 94.88 82 TYR A C 1
ATOM 609 O O . TYR A 1 82 ? -10.248 -3.926 5.678 1.00 94.88 82 TYR A O 1
ATOM 617 N N . ALA A 1 83 ? -9.897 -6.029 6.377 1.00 93.88 83 ALA A N 1
ATOM 618 C CA . ALA A 1 83 ? -9.624 -5.649 7.760 1.00 93.88 83 ALA A CA 1
ATOM 619 C C . ALA A 1 83 ? -8.323 -4.838 7.857 1.00 93.88 83 ALA A C 1
ATOM 621 O O . ALA A 1 83 ? -7.345 -5.137 7.164 1.00 93.88 83 ALA A O 1
ATOM 622 N N . ILE A 1 84 ? -8.310 -3.838 8.741 1.00 93.44 84 ILE A N 1
ATOM 623 C CA . ILE A 1 84 ? -7.072 -3.154 9.111 1.00 93.44 84 ILE A CA 1
ATOM 624 C C . ILE A 1 84 ? -6.387 -3.973 10.207 1.00 93.44 84 ILE A C 1
ATOM 626 O O . ILE A 1 84 ? -6.936 -4.140 11.295 1.00 93.44 84 ILE A O 1
ATOM 630 N N . THR A 1 85 ? -5.200 -4.496 9.915 1.00 94.12 85 THR A N 1
ATOM 631 C CA . THR A 1 85 ? -4.425 -5.368 10.815 1.00 94.12 85 THR A CA 1
ATOM 632 C C . THR A 1 85 ? -3.195 -4.676 11.392 1.00 94.12 85 THR A C 1
ATOM 634 O O . THR A 1 85 ? -2.644 -5.141 12.388 1.00 94.12 85 THR A O 1
ATOM 637 N N . LYS A 1 86 ? -2.771 -3.548 10.806 1.00 95.81 86 LYS A N 1
ATOM 638 C CA . LYS A 1 86 ? -1.612 -2.760 11.243 1.00 95.81 86 LYS A CA 1
ATOM 639 C C . LYS A 1 86 ? -1.812 -1.279 10.915 1.00 95.81 86 LYS A C 1
ATOM 641 O O . LYS A 1 86 ? -2.599 -0.930 10.045 1.00 95.81 86 LYS A O 1
ATOM 646 N N . GLY A 1 87 ? -1.103 -0.394 11.615 1.00 94.12 87 GLY A N 1
ATOM 647 C CA . GLY A 1 87 ? -1.074 1.037 11.288 1.00 94.12 87 GLY A CA 1
ATOM 648 C C . GLY A 1 87 ? -2.305 1.839 11.712 1.00 94.12 87 GLY A C 1
ATOM 649 O O . GLY A 1 87 ? -2.383 3.008 11.365 1.00 94.12 87 GLY A O 1
ATOM 650 N N . PHE A 1 88 ? -3.257 1.262 12.450 1.00 94.00 88 PHE A N 1
ATOM 651 C CA . PHE A 1 88 ? -4.361 2.016 13.050 1.00 94.00 88 PHE A CA 1
ATOM 652 C C . PHE A 1 88 ? -4.040 2.346 14.507 1.00 94.00 88 PHE A C 1
ATOM 654 O O . PHE A 1 88 ? -3.832 1.440 15.314 1.00 94.00 88 PHE A O 1
ATOM 661 N N . SER A 1 89 ? -3.986 3.630 14.849 1.00 90.50 89 SER A N 1
ATOM 662 C CA . SER A 1 89 ? -3.762 4.085 16.221 1.00 90.50 89 SER A CA 1
ATOM 663 C C . SER A 1 89 ? -5.076 4.312 16.966 1.00 90.50 89 SER A C 1
ATOM 665 O O . SER A 1 89 ? -6.130 4.512 16.360 1.00 90.50 89 SER A O 1
ATOM 667 N N . ASN A 1 90 ? -5.001 4.333 18.300 1.00 83.31 90 ASN A N 1
ATOM 668 C CA . ASN A 1 90 ? -6.102 4.748 19.173 1.00 83.31 90 ASN A CA 1
ATOM 669 C C . ASN A 1 90 ? -7.424 4.017 18.875 1.00 83.31 90 ASN A C 1
ATOM 671 O O . ASN A 1 90 ? -8.484 4.636 18.796 1.00 83.31 90 ASN A O 1
ATOM 675 N N . THR A 1 91 ? -7.373 2.699 18.661 1.00 79.69 91 THR A N 1
ATOM 676 C CA . THR A 1 91 ? -8.567 1.883 18.411 1.00 79.69 91 THR A CA 1
ATOM 677 C C . THR A 1 91 ? -9.571 2.060 19.550 1.00 79.69 91 THR A C 1
ATOM 679 O O . THR A 1 91 ? -9.201 1.988 20.721 1.00 79.69 91 THR A O 1
ATOM 682 N N . GLY A 1 92 ? -10.846 2.283 19.222 1.00 78.75 92 GLY A N 1
ATOM 683 C CA . GLY A 1 92 ? -11.866 2.550 20.238 1.00 78.75 92 GLY A CA 1
ATOM 684 C C . GLY A 1 92 ? -11.955 4.009 20.690 1.00 78.75 92 GLY A C 1
ATOM 685 O O . GLY A 1 92 ? -12.620 4.264 21.690 1.00 78.75 92 GLY A O 1
ATOM 686 N N . GLN A 1 93 ? -11.313 4.944 19.984 1.00 86.31 93 GLN A N 1
ATOM 687 C CA . GLN A 1 93 ? -11.406 6.386 20.228 1.00 86.31 93 GLN A CA 1
ATOM 688 C C . GLN A 1 93 ? -12.040 7.107 19.034 1.00 86.31 93 GLN A C 1
ATOM 690 O O . GLN A 1 93 ? -11.993 6.629 17.902 1.00 86.31 93 GLN A O 1
ATOM 695 N N . ASP A 1 94 ? -12.624 8.277 19.285 1.00 85.94 94 ASP A N 1
ATOM 696 C CA . ASP A 1 94 ? -13.248 9.124 18.263 1.00 85.94 94 ASP A CA 1
ATOM 697 C C . ASP A 1 94 ? -12.235 9.707 17.265 1.00 85.94 94 ASP A C 1
ATOM 699 O O . ASP A 1 94 ? -12.593 9.992 16.121 1.00 85.94 94 ASP A O 1
ATOM 703 N N . ARG A 1 95 ? -10.975 9.862 17.691 1.00 91.19 95 ARG A N 1
ATOM 704 C CA . ARG A 1 95 ? -9.844 10.338 16.888 1.00 91.19 95 ARG A CA 1
ATOM 705 C C . ARG A 1 95 ? -8.752 9.279 16.803 1.00 91.19 95 ARG A C 1
ATOM 707 O O . ARG A 1 95 ? -8.061 8.979 17.779 1.00 91.19 95 ARG A O 1
ATOM 714 N N . SER A 1 96 ? -8.536 8.798 15.591 1.00 91.88 96 SER A N 1
ATOM 715 C CA . SER A 1 96 ? -7.536 7.790 15.259 1.00 91.88 96 SER A CA 1
ATOM 716 C C . SER A 1 96 ? -6.667 8.264 14.100 1.00 91.88 96 SER A C 1
ATOM 718 O O . SER A 1 96 ? -6.920 9.287 13.461 1.00 91.88 96 SER A O 1
ATOM 720 N N . GLN A 1 97 ? -5.616 7.511 13.814 1.00 94.12 97 GLN A N 1
ATOM 721 C CA . GLN A 1 97 ? -4.779 7.714 12.644 1.00 94.12 97 GLN A CA 1
ATOM 722 C C . GLN A 1 97 ? -4.599 6.376 11.948 1.00 94.12 97 GLN A C 1
ATOM 724 O O . GLN A 1 97 ? -4.330 5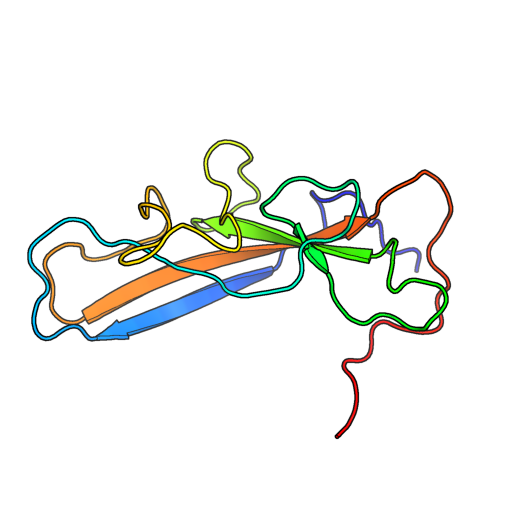.374 12.606 1.00 94.12 97 GLN A O 1
ATOM 729 N N . PHE A 1 98 ? -4.752 6.368 10.628 1.00 95.62 98 PHE A N 1
ATOM 730 C CA . PHE A 1 98 ? -4.387 5.230 9.803 1.00 95.62 98 PHE A CA 1
ATOM 731 C C . PHE A 1 98 ? -3.121 5.552 9.017 1.00 95.62 98 PHE A C 1
ATOM 733 O O . PHE A 1 98 ? -3.088 6.492 8.222 1.00 95.62 98 PHE A O 1
ATOM 740 N N . THR A 1 99 ? -2.074 4.780 9.256 1.00 97.75 99 THR A N 1
ATOM 741 C CA . THR A 1 99 ? -0.776 4.927 8.618 1.00 97.75 99 THR A CA 1
ATOM 742 C C . THR A 1 99 ? -0.636 3.921 7.493 1.00 97.75 99 THR A C 1
ATOM 744 O O . THR A 1 99 ? -0.896 2.729 7.670 1.00 97.75 99 THR A O 1
ATOM 747 N N . ILE A 1 100 ? -0.216 4.414 6.333 1.00 97.88 100 ILE A N 1
ATOM 748 C CA . ILE A 1 100 ? 0.051 3.610 5.147 1.00 97.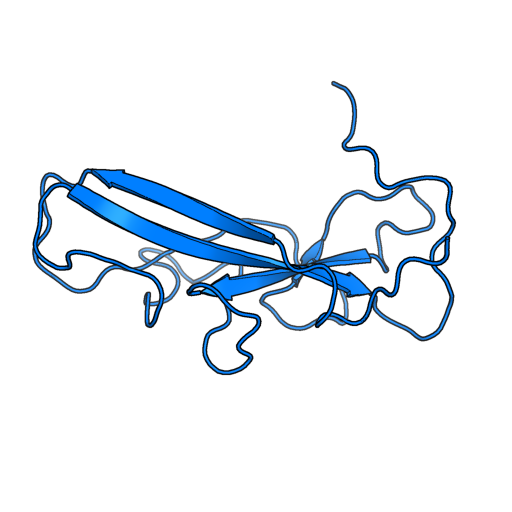88 100 ILE A CA 1
ATOM 749 C C . ILE A 1 100 ? 1.456 3.898 4.635 1.00 97.88 100 ILE A C 1
ATOM 751 O O . ILE A 1 100 ? 1.923 5.038 4.689 1.00 97.88 100 ILE A O 1
ATOM 755 N N . THR A 1 101 ? 2.091 2.891 4.054 1.00 98.31 101 THR A N 1
ATOM 756 C CA . THR A 1 101 ? 3.363 3.033 3.348 1.00 98.31 101 THR A CA 1
ATOM 757 C C . THR A 1 101 ? 3.158 2.682 1.883 1.00 98.31 101 THR A C 1
ATOM 759 O O . THR A 1 101 ? 2.577 1.650 1.555 1.00 98.31 101 THR A O 1
ATOM 762 N N . ALA A 1 102 ? 3.632 3.548 0.992 1.00 97.19 102 ALA A N 1
ATOM 763 C CA . ALA A 1 102 ? 3.642 3.327 -0.446 1.00 97.19 102 ALA A CA 1
ATOM 764 C C . ALA A 1 102 ? 5.084 3.230 -0.938 1.00 97.19 102 ALA A C 1
ATOM 766 O O . ALA A 1 102 ? 5.928 4.030 -0.538 1.00 97.19 102 ALA A O 1
ATOM 767 N N . VAL A 1 103 ? 5.368 2.284 -1.826 1.00 95.94 103 VAL A N 1
ATOM 768 C CA . VAL A 1 103 ? 6.702 2.095 -2.404 1.00 95.94 103 VAL A CA 1
ATOM 769 C C . VAL A 1 103 ? 6.603 1.904 -3.921 1.00 95.94 103 VAL A C 1
ATOM 771 O O . VAL A 1 103 ? 5.707 1.190 -4.385 1.00 95.94 103 VAL A O 1
ATOM 774 N N . PRO A 1 104 ? 7.476 2.547 -4.719 1.00 93.12 104 PRO A N 1
ATOM 775 C CA . PRO A 1 104 ? 7.508 2.348 -6.163 1.00 93.12 104 PRO A CA 1
ATOM 776 C C . PRO A 1 104 ? 7.716 0.876 -6.529 1.00 93.12 104 PRO A C 1
ATOM 778 O O . PRO A 1 104 ? 8.628 0.218 -6.029 1.00 93.12 104 PRO A O 1
ATOM 781 N N . PHE A 1 105 ? 6.894 0.372 -7.443 1.00 92.62 105 PHE A N 1
ATOM 782 C CA . PHE A 1 105 ? 6.917 -1.012 -7.902 1.00 92.62 105 PHE A CA 1
ATOM 783 C C . PHE A 1 105 ? 6.969 -1.065 -9.429 1.00 92.62 105 PHE A C 1
ATOM 785 O O . PHE A 1 105 ? 6.311 -0.266 -10.104 1.00 92.62 105 PHE A O 1
ATOM 792 N N . LYS A 1 106 ? 7.720 -2.026 -9.981 1.00 90.88 106 LYS A N 1
ATOM 793 C CA . LYS A 1 106 ? 7.704 -2.319 -11.415 1.00 90.88 106 LYS A CA 1
ATOM 794 C C . LYS A 1 106 ? 7.470 -3.795 -11.694 1.00 90.88 106 LYS A C 1
ATOM 796 O O . LYS A 1 106 ? 7.930 -4.649 -10.942 1.00 90.88 106 LYS A O 1
ATOM 801 N N . THR A 1 107 ? 6.805 -4.087 -12.805 1.00 89.06 107 THR A N 1
ATOM 802 C CA . THR A 1 107 ? 6.748 -5.439 -13.369 1.00 89.06 107 THR A CA 1
ATOM 803 C C . THR A 1 107 ? 7.772 -5.600 -14.490 1.00 89.06 107 THR A C 1
ATOM 805 O O . THR A 1 107 ? 8.088 -4.662 -15.227 1.00 89.06 107 THR A O 1
ATOM 808 N N . GLY A 1 108 ? 8.279 -6.824 -14.636 1.00 84.19 108 GLY A N 1
ATOM 809 C CA . GLY A 1 108 ? 9.270 -7.169 -15.650 1.00 84.19 108 GLY A CA 1
ATOM 810 C C . GLY A 1 108 ? 10.685 -6.676 -15.334 1.00 84.19 108 GLY A C 1
ATOM 811 O O . GLY A 1 108 ? 10.949 -5.995 -14.343 1.00 84.19 108 GLY A O 1
ATOM 812 N N . THR A 1 109 ? 11.625 -7.064 -16.192 1.00 80.19 109 THR A N 1
ATOM 813 C CA . THR A 1 109 ? 13.058 -6.781 -16.014 1.00 80.19 109 THR A CA 1
ATOM 814 C C . THR A 1 109 ? 13.499 -5.503 -16.714 1.00 80.19 109 THR A C 1
ATOM 816 O O . THR A 1 109 ? 14.449 -4.869 -16.263 1.00 80.19 109 THR A O 1
ATOM 819 N N . ALA A 1 110 ? 12.783 -5.096 -17.767 1.00 80.56 110 ALA A N 1
ATOM 820 C CA . ALA A 1 110 ? 13.087 -3.903 -18.543 1.00 80.56 110 ALA A CA 1
ATOM 821 C C . ALA A 1 110 ? 13.101 -2.638 -17.673 1.00 80.56 110 ALA A C 1
ATOM 823 O O . ALA A 1 110 ? 12.350 -2.506 -16.697 1.00 80.56 110 ALA A O 1
ATOM 824 N N . ASP A 1 111 ? 13.950 -1.693 -18.054 1.00 78.94 111 ASP A N 1
ATOM 825 C CA . ASP A 1 111 ? 14.000 -0.393 -17.407 1.00 78.94 111 ASP A CA 1
ATOM 826 C C . ASP A 1 111 ? 12.754 0.436 -17.731 1.00 78.94 111 ASP A C 1
ATOM 828 O O . ASP A 1 111 ? 12.062 0.239 -18.742 1.00 78.94 111 ASP A O 1
ATOM 832 N N . LEU A 1 112 ? 12.432 1.337 -16.806 1.00 77.50 112 LEU A N 1
ATOM 833 C CA . LEU A 1 112 ? 11.387 2.331 -17.000 1.00 77.50 112 LEU A CA 1
ATOM 834 C C . LEU A 1 112 ? 11.970 3.485 -17.814 1.00 77.50 112 LEU A C 1
ATOM 836 O O . LEU A 1 112 ? 13.109 3.894 -17.583 1.00 77.50 112 LEU A O 1
ATOM 840 N N . SER A 1 113 ? 11.192 4.012 -18.759 1.00 72.69 113 SER A N 1
ATOM 841 C CA . SER A 1 113 ? 11.611 5.210 -19.491 1.00 72.69 113 SER A CA 1
ATOM 842 C C . SER A 1 113 ? 11.678 6.395 -18.513 1.00 72.69 113 SER A C 1
ATOM 844 O O . SER A 1 113 ? 10.720 6.578 -17.757 1.00 72.69 113 SER A O 1
ATOM 846 N N . PRO A 1 114 ? 12.762 7.196 -18.496 1.00 63.09 114 PRO A N 1
ATOM 847 C CA . PRO A 1 114 ? 12.955 8.287 -17.536 1.00 63.09 114 PRO A CA 1
ATOM 848 C C . PRO A 1 114 ? 12.007 9.484 -17.723 1.00 63.09 114 PRO A C 1
ATOM 850 O O . PRO A 1 114 ? 12.053 10.415 -16.921 1.00 63.09 114 PRO A O 1
ATOM 853 N N . GLU A 1 115 ? 11.159 9.491 -18.754 1.00 58.50 115 GLU A N 1
ATOM 854 C CA . GLU A 1 115 ? 10.380 10.677 -19.125 1.00 58.50 115 GLU A CA 1
ATOM 855 C C . GLU A 1 115 ? 9.198 10.991 -18.178 1.00 58.50 115 GLU A C 1
ATOM 857 O O . GLU A 1 115 ? 8.802 12.150 -18.082 1.00 58.50 115 GLU A O 1
ATOM 862 N N . ILE A 1 116 ? 8.657 10.041 -17.399 1.00 53.44 116 ILE A N 1
ATOM 863 C CA . ILE A 1 116 ? 7.468 10.303 -16.565 1.00 53.44 116 ILE A CA 1
ATOM 864 C C . ILE A 1 116 ? 7.548 9.694 -15.154 1.00 53.44 116 ILE A C 1
ATOM 866 O O . ILE A 1 116 ? 7.388 8.494 -14.951 1.00 53.44 116 ILE A O 1
ATOM 870 N N . LEU A 1 117 ? 7.650 10.578 -14.154 1.00 53.41 117 LEU A N 1
ATOM 871 C CA . LEU A 1 117 ? 7.084 10.397 -12.803 1.00 53.41 117 LEU A CA 1
ATOM 872 C C . LEU A 1 117 ? 6.268 11.629 -12.350 1.00 53.41 117 LEU A C 1
ATOM 874 O O . LEU A 1 117 ? 5.975 11.788 -11.165 1.00 53.41 117 LEU A O 1
ATOM 878 N N . ARG A 1 118 ? 5.894 12.530 -13.273 1.00 48.59 118 ARG A N 1
ATOM 879 C CA . ARG A 1 118 ? 4.985 13.640 -12.950 1.00 48.59 118 ARG A CA 1
ATOM 880 C C . ARG A 1 118 ? 3.538 13.131 -12.946 1.00 48.59 118 ARG A C 1
ATOM 882 O O . ARG A 1 118 ? 3.139 12.511 -13.931 1.00 48.59 118 ARG A O 1
ATOM 889 N N . PRO A 1 119 ? 2.744 13.397 -11.890 1.00 42.72 119 PRO A N 1
ATOM 890 C CA . PRO A 1 119 ? 1.307 13.164 -11.946 1.00 42.72 119 PRO A CA 1
ATOM 891 C C . PRO A 1 119 ? 0.694 14.007 -13.080 1.00 42.72 119 PRO A C 1
ATOM 893 O O . PRO A 1 119 ? 1.233 15.077 -13.389 1.00 42.72 119 PRO A O 1
ATOM 896 N N . PRO A 1 120 ? -0.389 13.534 -13.721 1.00 42.59 120 PRO A N 1
ATOM 897 C CA . PRO A 1 120 ? -1.037 14.273 -14.796 1.00 42.59 120 PRO A CA 1
ATOM 898 C C . PRO A 1 120 ? -1.480 15.642 -14.271 1.00 42.59 120 PRO A C 1
ATOM 900 O O . PRO A 1 120 ? -2.195 15.731 -13.273 1.00 42.59 120 PRO A O 1
ATOM 903 N N . HIS A 1 121 ? -1.012 16.709 -14.920 1.00 41.31 121 HIS A N 1
ATOM 904 C CA . HIS A 1 121 ? -1.583 18.041 -14.735 1.00 41.31 121 HIS A CA 1
ATOM 905 C C . HIS A 1 121 ? -2.972 18.015 -15.372 1.00 41.31 121 HIS A C 1
ATOM 907 O O . HIS A 1 121 ? -3.092 17.700 -16.558 1.00 41.31 121 HIS A O 1
ATOM 913 N N . HIS A 1 122 ? -3.992 18.262 -14.553 1.00 36.41 122 HIS A N 1
ATOM 914 C CA . HIS A 1 122 ? -5.334 18.617 -15.002 1.00 36.41 122 HIS A CA 1
ATOM 915 C C . HIS A 1 122 ? -5.380 20.104 -15.339 1.00 36.41 122 HIS A C 1
ATOM 917 O O . HIS A 1 122 ? -4.754 20.884 -14.584 1.00 36.41 122 HIS A O 1
#

pLDDT: mean 85.2, std 14.54, range [36.41, 98.31]

Sequence (122 aa):
MTYKVDGQTSAITKNIPITCTYFKGSPYVKVSGIQLAGAPDNVLKVSADSVNSNRFGLALYQGESVDENNPLRLNGSAPRGYAITKGFSNTGQDRSQFTITAVPFKTGTADLSPEILRPPHH